Protein AF-A0A1B7P8D1-F1 (afdb_monomer_lite)

pLDDT: mean 86.48, std 7.64, range [48.75, 97.75]

Secondary structure (DSSP, 8-state):
-PPP--TGGGHHHHHHHHHHTT---PPPTHHHHHHHSPPP---S-PPPPP--EEEEEEE--TT-SS-EEEEEEE-------SS-S-TTSPPPP--SHHHHHHHHHHH-GGGGGS------SSS-GGGT--TTSS--TTS-SS--

Structure (mmCIF, N/CA/C/O backbone):
data_AF-A0A1B7P8D1-F1
#
_entry.id   AF-A0A1B7P8D1-F1
#
loop_
_atom_site.group_PDB
_atom_site.id
_atom_site.type_symbol
_atom_site.label_atom_id
_atom_site.label_alt_id
_atom_site.label_comp_id
_atom_site.label_asym_id
_atom_site.label_entity_id
_atom_site.label_seq_id
_atom_site.pdbx_PDB_ins_code
_atom_site.Cartn_x
_atom_site.Cartn_y
_atom_site.Cartn_z
_atom_site.occupancy
_atom_site.B_iso_or_equiv
_atom_site.auth_seq_id
_atom_site.auth_comp_id
_atom_site.auth_asym_id
_atom_site.auth_atom_id
_atom_site.pdbx_PDB_model_num
ATOM 1 N N . MET A 1 1 ? -10.780 21.396 18.119 1.00 48.75 1 MET A N 1
ATOM 2 C CA . MET A 1 1 ? -10.331 19.992 17.976 1.00 48.75 1 MET A CA 1
ATOM 3 C C . MET A 1 1 ? -11.526 19.087 18.219 1.00 48.75 1 MET A C 1
ATOM 5 O O . MET A 1 1 ? -12.133 19.207 19.276 1.00 48.75 1 MET A O 1
ATOM 9 N N . GLY A 1 2 ? -11.917 18.262 17.244 1.00 70.44 2 GLY A N 1
ATOM 10 C CA . GLY A 1 2 ? -13.036 17.328 17.410 1.00 70.44 2 GLY A CA 1
ATOM 11 C C . GLY A 1 2 ? -12.748 16.326 18.529 1.00 70.44 2 GLY A C 1
ATOM 12 O O . GLY A 1 2 ? -11.624 15.842 18.651 1.00 70.44 2 GLY A O 1
ATOM 13 N N . ARG A 1 3 ? -13.740 16.050 19.378 1.00 81.88 3 ARG A N 1
ATOM 14 C CA . ARG A 1 3 ? -13.628 15.023 20.421 1.00 81.88 3 ARG A CA 1
ATOM 15 C C . ARG A 1 3 ? -13.597 13.648 19.747 1.00 81.88 3 ARG A C 1
ATOM 17 O O . ARG A 1 3 ? -14.427 13.378 18.884 1.00 81.88 3 ARG A O 1
ATOM 24 N N . TYR A 1 4 ? -12.661 12.782 20.135 1.00 83.88 4 TYR A N 1
ATOM 25 C CA . TYR A 1 4 ? -12.634 11.403 19.642 1.00 83.88 4 TYR A CA 1
ATOM 26 C C . TYR A 1 4 ? -13.840 10.630 20.186 1.00 83.88 4 TYR A C 1
ATOM 28 O O . TYR A 1 4 ? -14.033 10.556 21.401 1.00 83.88 4 TYR A O 1
ATOM 36 N N . ASN A 1 5 ? -14.639 10.040 19.297 1.00 86.25 5 ASN A N 1
ATOM 37 C CA . ASN A 1 5 ? -15.721 9.149 19.692 1.00 86.25 5 ASN A CA 1
ATOM 38 C C . ASN A 1 5 ? -15.178 7.724 19.895 1.00 86.25 5 ASN A C 1
ATOM 40 O O . ASN A 1 5 ? -14.741 7.081 18.945 1.00 86.25 5 ASN A O 1
ATOM 44 N N . LEU A 1 6 ? -15.198 7.240 21.141 1.00 87.06 6 LEU A N 1
ATOM 45 C CA . LEU A 1 6 ? -14.689 5.916 21.521 1.00 87.06 6 LEU A CA 1
ATOM 46 C C . LEU A 1 6 ? -15.804 4.901 21.805 1.00 87.06 6 LEU A C 1
ATOM 48 O O . LEU A 1 6 ? -15.513 3.827 22.332 1.00 87.06 6 LEU A O 1
ATOM 52 N N . THR A 1 7 ? -17.068 5.220 21.503 1.00 89.12 7 THR A N 1
ATOM 53 C CA . THR A 1 7 ? -18.197 4.317 21.781 1.00 89.12 7 THR A CA 1
ATOM 54 C C . THR A 1 7 ? -18.036 2.986 21.052 1.00 89.12 7 THR A C 1
ATOM 56 O O . THR A 1 7 ? -18.152 1.943 21.687 1.00 89.12 7 THR A O 1
ATOM 59 N N . ALA A 1 8 ? -17.654 3.016 19.770 1.00 87.44 8 ALA A N 1
ATOM 60 C CA . ALA A 1 8 ? -17.451 1.824 18.944 1.00 87.44 8 ALA A CA 1
ATOM 61 C C . ALA A 1 8 ? -16.335 0.899 19.467 1.00 87.44 8 ALA A C 1
ATOM 63 O O . ALA A 1 8 ? -16.456 -0.319 19.404 1.00 87.44 8 ALA A O 1
ATOM 64 N N . LEU A 1 9 ? -15.270 1.457 20.053 1.00 88.81 9 LEU A N 1
ATOM 65 C CA . LEU A 1 9 ? -14.166 0.669 20.622 1.00 88.81 9 LEU A CA 1
ATOM 66 C C . LEU A 1 9 ? -14.484 0.116 22.019 1.00 88.81 9 LEU A C 1
ATOM 68 O O . LEU A 1 9 ? -13.839 -0.821 22.483 1.00 88.81 9 LEU A O 1
ATOM 72 N N . ARG A 1 10 ? -15.455 0.708 22.723 1.00 90.44 10 A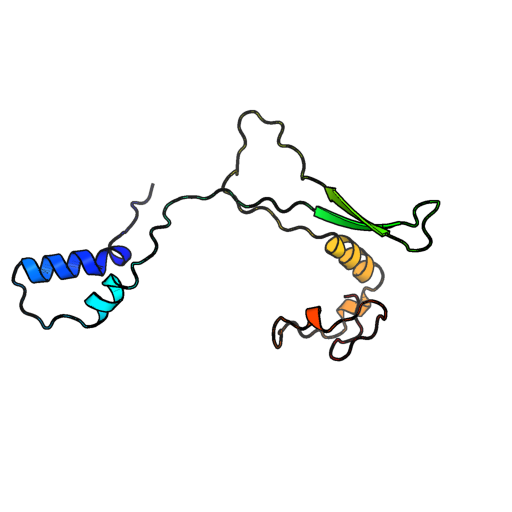RG A N 1
ATOM 73 C CA . ARG A 1 10 ? -15.778 0.385 24.122 1.00 90.44 10 ARG A CA 1
ATOM 74 C C . ARG A 1 10 ? -17.067 -0.425 24.275 1.00 90.44 10 ARG A C 1
ATOM 76 O O . ARG A 1 10 ? -17.523 -0.592 25.404 1.00 90.44 10 ARG A O 1
ATOM 83 N N . VAL A 1 11 ? -17.607 -0.980 23.187 1.00 91.38 11 VAL A N 1
ATOM 84 C CA . VAL A 1 11 ? -18.880 -1.727 23.163 1.00 91.38 11 VAL A CA 1
ATOM 85 C C . VAL A 1 11 ? -18.900 -2.882 24.173 1.00 91.38 11 VAL A C 1
ATOM 87 O O . VAL A 1 11 ? -19.859 -3.029 24.932 1.00 91.38 11 VAL A O 1
ATOM 90 N N . ARG A 1 12 ? -17.809 -3.655 24.277 1.00 91.50 12 ARG A N 1
ATOM 91 C CA . ARG A 1 12 ? -17.682 -4.730 25.279 1.00 91.50 12 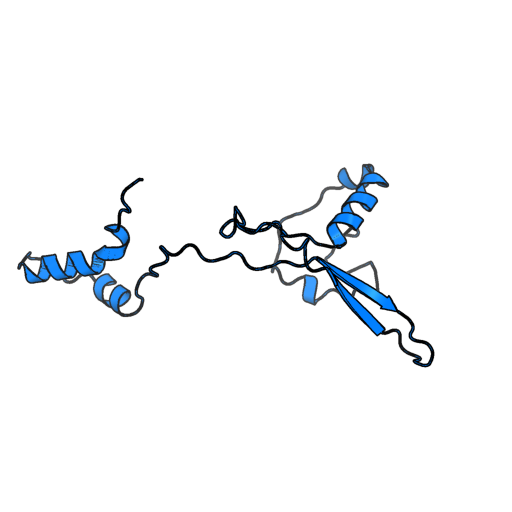ARG A CA 1
ATOM 92 C C . ARG A 1 12 ? -17.765 -4.196 26.712 1.00 91.50 12 ARG A C 1
ATOM 94 O O . ARG A 1 12 ? -18.490 -4.746 27.535 1.00 91.50 12 ARG A O 1
ATOM 101 N N . ARG A 1 13 ? -17.073 -3.090 27.008 1.00 91.88 13 ARG A N 1
ATOM 102 C CA . ARG A 1 13 ? -17.099 -2.445 28.332 1.00 91.88 13 ARG A CA 1
ATOM 103 C C . ARG A 1 13 ? -18.498 -1.934 28.676 1.00 91.88 13 ARG A C 1
ATOM 105 O O . ARG A 1 13 ? -18.946 -2.122 29.802 1.00 91.88 13 ARG A O 1
ATOM 112 N N . THR A 1 14 ? -19.191 -1.310 27.724 1.00 92.38 14 THR A N 1
ATOM 113 C CA . THR A 1 14 ? -20.556 -0.808 27.937 1.00 92.38 14 THR A CA 1
ATOM 114 C C . THR A 1 14 ? -21.566 -1.937 28.123 1.00 92.38 14 THR A C 1
ATOM 116 O O . THR A 1 14 ? -22.457 -1.815 28.957 1.00 92.38 14 THR A O 1
ATOM 119 N N . ALA A 1 15 ? -21.412 -3.050 27.402 1.00 90.94 15 ALA A N 1
ATOM 120 C CA . ALA A 1 15 ? -22.279 -4.218 27.537 1.00 90.94 15 ALA A CA 1
ATOM 121 C C . ALA A 1 15 ? -22.076 -4.949 28.878 1.00 90.94 15 ALA A C 1
ATOM 123 O O . ALA A 1 15 ? -23.052 -5.324 29.530 1.00 90.94 15 ALA A O 1
ATOM 124 N N . LEU A 1 16 ? -20.828 -5.076 29.347 1.00 91.81 16 LEU A N 1
ATOM 125 C CA . LEU A 1 16 ? -20.535 -5.596 30.688 1.00 91.81 16 LEU A CA 1
ATOM 126 C C . LEU A 1 16 ? -21.151 -4.713 31.780 1.00 91.81 16 LEU A C 1
ATOM 128 O O . LEU A 1 16 ? -21.810 -5.231 32.675 1.00 91.81 16 LEU A O 1
ATOM 132 N N . ALA A 1 17 ? -21.011 -3.388 31.666 1.00 91.88 17 ALA A N 1
ATOM 133 C CA . ALA A 1 17 ? -21.619 -2.448 32.607 1.00 91.88 17 ALA A CA 1
ATOM 134 C C . ALA A 1 17 ? -23.157 -2.537 32.606 1.00 91.88 17 ALA A C 1
ATOM 136 O O . ALA A 1 17 ? -23.775 -2.558 33.663 1.00 91.88 17 ALA A O 1
ATOM 137 N N . ALA A 1 18 ? -23.784 -2.653 31.430 1.00 90.12 18 ALA A N 1
ATOM 138 C CA . ALA A 1 18 ? -25.231 -2.839 31.307 1.00 90.12 18 ALA A CA 1
ATOM 139 C C . ALA A 1 18 ? -25.721 -4.109 32.025 1.00 90.12 18 ALA A C 1
ATOM 141 O O . ALA A 1 18 ? -26.731 -4.062 32.725 1.00 90.12 18 ALA A O 1
ATOM 142 N N . THR A 1 19 ? -24.976 -5.208 31.882 1.00 88.19 19 THR A N 1
ATOM 143 C CA . THR A 1 19 ? -25.269 -6.487 32.546 1.00 88.19 19 THR A CA 1
ATOM 144 C C . THR A 1 19 ? -25.093 -6.372 34.065 1.00 88.19 19 THR A C 1
ATOM 146 O O . THR A 1 19 ? -25.949 -6.823 34.817 1.00 88.19 19 THR A O 1
ATOM 149 N N . GLN A 1 20 ? -24.025 -5.707 34.529 1.00 88.81 20 GLN A N 1
ATOM 150 C CA . GLN A 1 20 ? -23.773 -5.449 35.956 1.00 88.81 20 GLN A CA 1
ATOM 151 C C . GLN A 1 20 ? -24.860 -4.583 36.605 1.00 88.81 20 GLN A C 1
ATOM 153 O O . GLN A 1 20 ? -25.202 -4.799 37.762 1.00 88.81 20 GLN A O 1
ATOM 158 N N . CYS A 1 21 ? -25.443 -3.639 35.861 1.00 91.06 21 CYS A N 1
ATOM 159 C CA . CYS A 1 21 ? -26.584 -2.839 36.312 1.00 91.06 21 CYS A CA 1
ATOM 160 C C . CYS A 1 21 ? -27.919 -3.611 36.324 1.00 91.06 21 CYS A C 1
ATOM 162 O O . CYS A 1 21 ? -28.963 -2.996 36.521 1.00 91.06 21 CYS A O 1
ATOM 164 N N . GLY A 1 22 ? -27.912 -4.925 36.078 1.00 86.25 22 GLY A N 1
ATOM 165 C CA . GLY A 1 22 ? -29.107 -5.765 36.145 1.00 86.25 22 GLY A CA 1
ATOM 166 C C . GLY A 1 22 ? -30.057 -5.609 34.958 1.00 86.25 22 GLY A C 1
ATOM 167 O O . GLY A 1 22 ? -31.229 -5.959 35.079 1.00 86.25 22 GLY A O 1
ATOM 168 N N . LYS A 1 23 ? -29.596 -5.092 33.806 1.00 84.62 23 LYS A N 1
ATOM 169 C CA . LYS A 1 23 ? -30.435 -5.078 32.597 1.00 84.62 23 LYS A CA 1
ATOM 170 C C . LYS A 1 23 ? -30.677 -6.522 32.135 1.00 84.62 23 LYS A C 1
ATOM 172 O O . LYS A 1 23 ? -29.700 -7.212 31.835 1.00 84.62 23 LYS A O 1
ATOM 177 N N . PRO A 1 24 ? -31.939 -6.982 32.059 1.00 76.75 24 PRO A N 1
ATOM 178 C CA . PRO A 1 24 ? -32.241 -8.345 31.650 1.00 76.75 24 PRO A CA 1
ATOM 179 C C . PRO A 1 24 ? -31.888 -8.541 30.174 1.00 76.75 24 PRO A C 1
ATOM 181 O O . PRO A 1 24 ? -32.215 -7.711 29.325 1.00 76.75 24 PRO A O 1
ATOM 184 N N . GLY A 1 25 ? -31.211 -9.643 29.868 1.00 78.69 25 GLY A N 1
ATOM 185 C CA . GLY A 1 25 ? -30.853 -10.001 28.503 1.00 78.69 25 GLY A CA 1
ATOM 186 C C . GLY A 1 25 ? -29.920 -11.203 28.447 1.00 78.69 25 GLY A C 1
ATOM 187 O O . GLY A 1 25 ? -29.129 -11.446 29.357 1.00 78.69 25 GLY A O 1
ATOM 188 N N . THR A 1 26 ? -30.006 -11.959 27.356 1.00 82.88 26 THR A N 1
ATOM 189 C CA . THR A 1 26 ? -29.091 -13.071 27.082 1.00 82.88 26 THR A CA 1
ATOM 190 C C . THR A 1 26 ? -27.674 -12.535 26.868 1.00 82.88 26 THR A C 1
ATOM 192 O O . THR A 1 26 ? -27.485 -11.538 26.159 1.00 82.88 26 THR A O 1
ATOM 195 N N . ARG A 1 27 ? -26.664 -13.193 27.461 1.00 84.12 27 ARG A N 1
ATOM 196 C CA . ARG A 1 27 ? -25.250 -12.884 27.192 1.00 84.12 27 ARG A CA 1
ATOM 197 C C . ARG A 1 27 ? -25.008 -13.011 25.691 1.00 84.12 27 ARG A C 1
ATOM 199 O O . ARG A 1 27 ? -25.277 -14.050 25.098 1.00 84.12 27 ARG A O 1
ATOM 206 N N . GLN A 1 28 ? -24.521 -11.939 25.081 1.00 87.19 28 GLN A N 1
ATOM 207 C CA . GLN A 1 28 ? -24.305 -11.911 23.642 1.00 87.19 28 GLN A CA 1
ATOM 208 C C . GLN A 1 28 ? -23.059 -12.740 23.281 1.00 87.19 28 GLN A C 1
ATOM 210 O O . GLN A 1 28 ? -22.015 -12.509 23.890 1.00 87.19 28 GLN A O 1
ATOM 215 N N . PRO A 1 29 ? -23.110 -13.642 22.283 1.00 90.44 29 PRO A N 1
ATOM 216 C CA . PRO A 1 29 ? -21.976 -14.514 21.945 1.00 90.44 29 PRO A CA 1
ATOM 217 C C . PRO A 1 29 ? -20.684 -13.767 21.573 1.00 90.44 29 PRO A C 1
ATOM 219 O O . PRO A 1 29 ? -19.583 -14.221 21.868 1.00 90.44 29 PRO A O 1
ATOM 222 N N . TRP A 1 30 ? -20.795 -12.579 20.970 1.00 92.06 30 TRP A N 1
ATOM 223 C CA . TRP A 1 30 ? -19.632 -11.773 20.579 1.00 92.06 30 TRP A CA 1
ATOM 224 C C . TRP A 1 30 ? -18.835 -11.220 21.773 1.00 92.06 30 TRP A C 1
ATOM 226 O O . TRP A 1 30 ? -17.699 -10.781 21.595 1.00 92.06 30 TRP A O 1
ATOM 236 N N . LEU A 1 31 ? -19.407 -11.210 22.985 1.00 92.00 31 LEU A N 1
ATOM 237 C CA . LEU A 1 31 ? -18.772 -10.646 24.181 1.00 92.00 31 LEU A CA 1
ATOM 238 C C . LEU A 1 31 ? -17.508 -11.420 24.589 1.00 92.00 31 LEU A C 1
ATOM 240 O O . LEU A 1 31 ? -16.546 -10.810 25.068 1.00 92.00 31 LEU A O 1
ATOM 244 N N . ASP A 1 32 ? -17.551 -12.740 24.392 1.00 91.56 32 ASP A N 1
ATOM 245 C CA . ASP A 1 32 ? -16.463 -13.680 24.659 1.00 91.56 32 ASP A CA 1
ATOM 246 C C . ASP A 1 32 ? -15.413 -13.602 23.544 1.00 91.56 32 ASP A C 1
ATOM 248 O O . ASP A 1 32 ? -14.240 -13.385 23.824 1.00 91.56 32 ASP A O 1
ATOM 252 N N . VAL A 1 33 ? -15.841 -13.562 22.277 1.00 93.62 33 VAL A N 1
ATOM 253 C CA . VAL A 1 33 ? -14.943 -13.351 21.121 1.00 93.62 33 VAL A CA 1
ATOM 254 C C . VAL A 1 33 ? -14.143 -12.046 21.241 1.00 93.62 33 VAL A C 1
ATOM 256 O O . VAL A 1 33 ? -12.948 -12.011 20.970 1.00 93.62 33 VAL A O 1
ATOM 259 N N . MET A 1 34 ? -14.778 -10.960 21.691 1.00 92.00 34 MET A N 1
ATOM 260 C CA . MET A 1 34 ? -14.116 -9.667 21.930 1.00 92.00 34 MET A CA 1
ATOM 261 C C . MET A 1 34 ? -13.233 -9.652 23.190 1.00 92.00 34 MET A C 1
ATOM 263 O O . MET A 1 34 ? -12.509 -8.680 23.422 1.00 92.00 34 MET A O 1
ATOM 267 N N . ALA A 1 35 ? -13.339 -10.664 24.057 1.00 89.81 35 ALA A N 1
ATOM 268 C CA . ALA A 1 35 ? -12.391 -10.883 25.145 1.00 89.81 35 ALA A CA 1
ATOM 269 C C . ALA A 1 35 ? -11.101 -11.511 24.616 1.00 89.81 35 ALA A C 1
ATOM 271 O O . ALA A 1 35 ? -10.022 -11.048 24.982 1.00 89.81 35 ALA A O 1
ATOM 272 N N . ASP A 1 36 ? -11.242 -12.496 23.729 1.00 95.62 36 ASP A N 1
ATOM 273 C CA . ASP A 1 36 ? -10.130 -13.231 23.129 1.00 95.62 36 ASP A CA 1
ATOM 274 C C . ASP A 1 36 ? -9.382 -12.388 22.088 1.00 95.62 36 ASP A C 1
ATOM 276 O O . ASP A 1 36 ? -8.154 -12.422 22.007 1.00 95.62 36 ASP A O 1
ATOM 280 N N . ILE A 1 37 ? -10.118 -11.583 21.315 1.00 93.94 37 ILE A N 1
ATOM 281 C CA . ILE A 1 37 ? -9.584 -10.721 20.257 1.00 93.94 37 ILE A CA 1
ATOM 282 C C . ILE A 1 37 ? -9.952 -9.262 20.572 1.00 93.94 37 ILE A C 1
ATOM 284 O O . ILE A 1 37 ? -10.968 -8.749 20.090 1.00 93.94 37 ILE A O 1
ATOM 288 N N . PRO A 1 38 ? -9.161 -8.562 21.405 1.00 90.50 38 PRO A N 1
ATOM 289 C CA . PRO A 1 38 ? -9.439 -7.172 21.736 1.00 90.50 38 PRO A CA 1
ATOM 290 C C . PRO A 1 38 ? -9.197 -6.248 20.525 1.00 90.50 38 PRO A C 1
ATOM 292 O O . PRO A 1 38 ? -8.262 -6.463 19.750 1.00 90.50 38 PRO A O 1
ATOM 295 N N . PRO A 1 39 ? -9.988 -5.169 20.362 1.00 90.19 39 PRO A N 1
ATOM 296 C CA . PRO A 1 39 ? -9.775 -4.200 19.291 1.00 90.19 39 PRO A CA 1
ATOM 297 C C . PRO A 1 39 ? -8.465 -3.418 19.489 1.00 90.19 39 PRO A C 1
ATOM 299 O O . PRO A 1 39 ? -8.108 -3.050 20.610 1.00 90.19 39 PRO A O 1
ATOM 302 N N . ALA A 1 40 ? -7.773 -3.089 18.395 1.00 85.81 40 ALA A N 1
ATOM 303 C CA . ALA A 1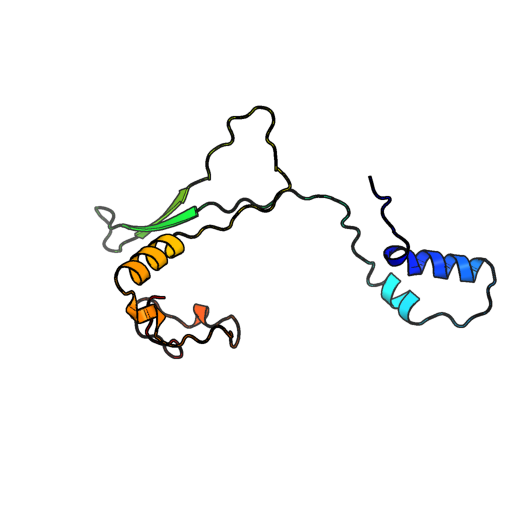 40 ? -6.543 -2.300 18.447 1.00 85.81 40 ALA A CA 1
ATOM 304 C C . ALA A 1 40 ? -6.821 -0.823 18.797 1.00 85.81 40 ALA A C 1
ATOM 306 O O . ALA A 1 40 ? -7.652 -0.163 18.171 1.00 85.81 40 ALA A O 1
ATOM 307 N N . SER A 1 41 ? -6.094 -0.262 19.768 1.00 71.44 41 SER A N 1
ATOM 308 C CA . SER A 1 41 ? -6.202 1.152 20.156 1.00 71.44 41 SER A CA 1
ATOM 309 C C . SER A 1 41 ? -5.095 1.994 19.511 1.00 71.44 41 SER A C 1
ATOM 311 O O . SER A 1 41 ? -4.094 2.314 20.152 1.00 71.44 41 SER A O 1
ATOM 313 N N . ILE A 1 42 ? -5.247 2.371 18.240 1.00 66.12 42 ILE A N 1
ATOM 314 C CA . ILE A 1 42 ? -4.219 3.148 17.523 1.00 66.12 42 ILE A CA 1
ATOM 315 C C . ILE A 1 42 ? -4.691 4.598 17.361 1.00 66.12 42 ILE A C 1
ATOM 317 O O . ILE A 1 42 ? -5.076 5.038 16.285 1.00 66.12 42 ILE A O 1
ATOM 321 N N . LEU A 1 43 ? -4.679 5.355 18.463 1.00 77.81 43 LEU A N 1
ATOM 322 C CA . LEU A 1 43 ? -4.825 6.824 18.430 1.00 77.81 43 LEU A CA 1
ATOM 323 C C . LEU A 1 43 ? -3.468 7.540 18.355 1.00 77.81 43 LEU A C 1
ATOM 325 O O . LEU A 1 43 ? -3.393 8.766 18.437 1.00 77.81 43 LEU A O 1
ATOM 329 N N . VAL A 1 44 ? -2.388 6.773 18.225 1.00 85.69 44 VAL A N 1
ATOM 330 C CA . VAL A 1 44 ? -1.026 7.290 18.157 1.00 85.69 44 VAL A CA 1
ATOM 331 C C . VAL A 1 44 ? -0.682 7.582 16.702 1.00 85.69 44 VAL A C 1
ATOM 333 O O . VAL A 1 44 ? -0.830 6.730 15.828 1.00 85.69 44 VAL A O 1
ATOM 336 N N . ARG A 1 45 ? -0.207 8.801 16.433 1.00 85.62 45 ARG A N 1
ATOM 337 C CA . ARG A 1 45 ? 0.405 9.127 15.143 1.00 85.62 45 ARG A CA 1
ATOM 338 C C . ARG A 1 45 ? 1.827 8.582 15.142 1.00 85.62 45 ARG A C 1
ATOM 340 O O . ARG A 1 45 ? 2.698 9.136 15.807 1.00 85.62 45 ARG A O 1
ATOM 347 N N . ASN A 1 46 ? 2.050 7.507 14.399 1.00 88.94 46 ASN A N 1
ATOM 348 C CA . ASN A 1 46 ? 3.376 6.921 14.246 1.00 88.94 46 ASN A CA 1
ATOM 349 C C . ASN A 1 46 ? 4.192 7.700 13.208 1.00 88.94 46 ASN A C 1
ATOM 351 O O . ASN A 1 46 ? 3.640 8.319 12.296 1.00 88.94 46 ASN A O 1
ATOM 355 N N . GLN A 1 47 ? 5.516 7.686 13.351 1.00 86.81 47 GLN A N 1
ATOM 356 C CA . GLN A 1 47 ? 6.403 8.282 12.353 1.00 86.81 47 GLN A CA 1
ATOM 357 C C . GLN A 1 47 ? 6.407 7.427 11.083 1.00 86.81 47 GLN A C 1
ATOM 359 O O . GLN A 1 47 ? 6.434 6.198 11.159 1.00 86.81 47 GLN A O 1
ATOM 364 N N . ALA A 1 48 ? 6.391 8.072 9.916 1.00 86.00 48 ALA A N 1
ATOM 365 C CA . ALA A 1 48 ? 6.407 7.356 8.647 1.00 86.00 48 ALA A CA 1
ATOM 366 C C . ALA A 1 48 ? 7.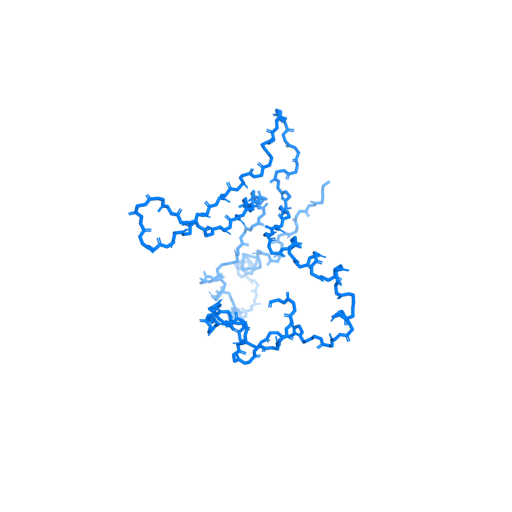768 6.662 8.418 1.00 86.00 48 ALA A C 1
ATOM 368 O O . ALA A 1 48 ? 8.814 7.303 8.616 1.00 86.00 48 ALA A O 1
ATOM 369 N N . PRO A 1 49 ? 7.781 5.394 7.958 1.00 85.94 49 PRO A N 1
ATOM 370 C CA . PRO A 1 49 ? 9.018 4.699 7.622 1.00 85.94 49 PRO A CA 1
ATOM 371 C C . PRO A 1 49 ? 9.798 5.465 6.548 1.00 85.94 49 PRO A C 1
ATOM 373 O O . PRO A 1 49 ? 9.246 6.208 5.734 1.00 85.94 49 PRO A O 1
ATOM 376 N N . SER A 1 50 ? 11.124 5.343 6.577 1.00 83.06 50 SER A N 1
ATOM 377 C CA . SER A 1 50 ? 11.974 5.957 5.559 1.00 83.06 50 SER A CA 1
ATOM 378 C C . SER A 1 50 ? 12.075 5.045 4.339 1.00 83.06 50 SER A C 1
ATOM 380 O O . SER A 1 50 ? 12.499 3.905 4.479 1.00 83.06 50 SER A O 1
ATOM 382 N N . HIS A 1 51 ? 11.765 5.571 3.153 1.00 85.62 51 HIS A N 1
ATOM 383 C CA . HIS A 1 51 ? 11.929 4.886 1.868 1.00 85.62 51 HIS A CA 1
ATOM 384 C C . HIS A 1 51 ? 13.110 5.512 1.104 1.00 85.62 51 HIS A C 1
ATOM 386 O O . HIS A 1 51 ? 12.916 6.501 0.394 1.00 85.62 51 HIS A O 1
ATOM 392 N N . PRO A 1 52 ? 14.360 5.052 1.315 1.00 86.31 52 PRO A N 1
ATOM 393 C CA . PRO A 1 52 ? 15.495 5.556 0.552 1.00 86.31 52 PRO A CA 1
ATOM 394 C C . PRO A 1 52 ? 15.453 5.023 -0.885 1.00 86.31 52 PRO A C 1
ATOM 396 O O . PRO A 1 52 ? 15.059 3.882 -1.112 1.00 86.31 52 PRO A O 1
ATOM 399 N N . VAL A 1 53 ? 15.904 5.829 -1.849 1.00 86.25 53 VAL A N 1
ATOM 400 C CA . VAL A 1 53 ? 15.997 5.376 -3.242 1.00 86.25 53 VAL A CA 1
ATOM 401 C C . VAL A 1 53 ? 17.228 4.488 -3.365 1.00 86.25 53 VAL A C 1
ATOM 403 O O . VAL A 1 53 ? 18.363 4.941 -3.153 1.00 86.25 53 VAL A O 1
ATOM 406 N N . VAL A 1 54 ? 16.982 3.222 -3.678 1.00 88.06 54 VAL A N 1
ATOM 407 C CA . VAL A 1 54 ? 17.996 2.197 -3.911 1.00 88.06 54 VAL A CA 1
ATOM 408 C C . VAL A 1 54 ? 18.366 2.222 -5.389 1.00 88.06 54 VAL A C 1
ATOM 410 O O . VAL A 1 54 ? 17.485 2.248 -6.238 1.00 88.06 54 VAL A O 1
ATOM 413 N N . LYS A 1 55 ? 19.665 2.259 -5.693 1.00 86.12 55 LYS A N 1
ATOM 414 C CA . LYS A 1 55 ? 20.174 2.130 -7.060 1.00 86.12 55 LYS A CA 1
ATOM 415 C C . LYS A 1 55 ? 21.039 0.895 -7.176 1.00 86.12 55 LYS A C 1
ATOM 417 O O . LYS A 1 55 ? 22.085 0.829 -6.521 1.00 86.12 55 LYS A O 1
ATOM 422 N N . GLN A 1 56 ? 20.638 -0.048 -8.016 1.00 85.12 56 GLN A N 1
ATOM 423 C CA . GLN A 1 56 ? 21.375 -1.278 -8.248 1.00 85.12 56 GLN A CA 1
ATOM 424 C C . GLN A 1 56 ? 22.201 -1.163 -9.531 1.00 85.12 56 GLN A C 1
ATOM 426 O O . GLN A 1 56 ? 21.679 -0.885 -10.609 1.00 85.12 56 GLN A O 1
ATOM 431 N N . ARG A 1 57 ? 23.523 -1.337 -9.446 1.00 84.62 57 ARG A N 1
ATOM 432 C CA . ARG A 1 57 ? 24.403 -1.319 -10.625 1.00 84.62 57 ARG A CA 1
ATOM 433 C C . ARG A 1 57 ? 25.308 -2.539 -10.631 1.00 84.62 57 ARG A C 1
ATOM 435 O O . ARG A 1 57 ? 25.817 -2.955 -9.596 1.00 84.62 57 ARG A O 1
ATOM 442 N N . MET A 1 58 ? 25.522 -3.094 -11.816 1.00 81.69 58 MET A N 1
ATOM 443 C CA . MET A 1 58 ? 26.458 -4.187 -12.035 1.00 81.69 58 MET A CA 1
ATOM 444 C C . MET A 1 58 ? 27.843 -3.596 -12.279 1.00 81.69 58 MET A C 1
ATOM 446 O O . MET A 1 58 ? 28.011 -2.770 -13.175 1.00 81.69 58 MET A O 1
ATOM 450 N N . LYS A 1 59 ? 28.828 -3.986 -11.470 1.00 79.06 59 LYS A N 1
ATOM 451 C CA . LYS A 1 59 ? 30.218 -3.576 -11.669 1.00 79.06 59 LYS A CA 1
ATOM 452 C C . LYS A 1 59 ? 31.131 -4.783 -11.790 1.00 79.06 59 LYS A C 1
ATOM 454 O O . LYS A 1 59 ? 31.063 -5.727 -11.004 1.00 79.06 59 LYS A O 1
ATOM 459 N N . THR A 1 60 ? 32.032 -4.723 -12.760 1.00 79.88 60 THR A N 1
ATOM 460 C CA . THR A 1 60 ? 33.181 -5.622 -12.851 1.00 79.88 60 THR A CA 1
ATOM 461 C C . THR A 1 60 ? 34.295 -5.057 -11.978 1.00 79.88 60 THR A C 1
ATOM 463 O O . THR A 1 60 ? 34.863 -4.009 -12.286 1.00 79.88 60 THR A O 1
ATOM 466 N N . ILE A 1 61 ? 34.578 -5.721 -10.860 1.00 78.31 61 ILE A N 1
ATOM 467 C CA . ILE A 1 61 ? 35.683 -5.338 -9.978 1.00 78.31 61 ILE A CA 1
ATOM 468 C C . ILE A 1 61 ? 36.988 -5.830 -10.626 1.00 78.31 61 ILE A C 1
ATOM 470 O O . ILE A 1 61 ? 37.062 -7.013 -10.974 1.00 78.31 61 ILE A O 1
ATOM 474 N N . PRO A 1 62 ? 38.019 -4.977 -10.779 1.00 79.62 62 PRO A N 1
ATOM 475 C CA . PRO A 1 62 ? 39.327 -5.417 -11.256 1.00 79.62 62 PRO A CA 1
ATOM 476 C C . PRO A 1 62 ? 39.847 -6.577 -10.392 1.00 79.62 62 PRO A C 1
ATOM 478 O O . PRO A 1 62 ? 39.964 -6.441 -9.176 1.00 79.62 62 PRO A O 1
ATOM 481 N N . GLY A 1 63 ? 40.106 -7.738 -11.003 1.00 80.44 63 GLY A N 1
ATOM 482 C CA . GLY A 1 63 ? 40.598 -8.937 -10.306 1.00 80.44 63 GLY A CA 1
ATOM 483 C C . GLY A 1 63 ? 39.539 -9.973 -9.892 1.00 80.44 63 GLY A C 1
ATOM 484 O O . GLY A 1 63 ? 39.894 -10.996 -9.309 1.00 80.44 63 GLY A O 1
ATOM 485 N N . LYS A 1 64 ? 38.249 -9.774 -10.203 1.00 77.38 64 LYS A N 1
ATOM 486 C CA . LYS A 1 64 ? 37.198 -10.796 -10.024 1.00 77.38 64 LYS A CA 1
ATOM 487 C C . LYS A 1 64 ? 36.579 -11.162 -11.375 1.00 77.38 64 LYS A C 1
ATOM 489 O O . LYS A 1 64 ? 36.168 -10.287 -12.126 1.00 77.38 64 LYS A O 1
ATOM 494 N N . SER A 1 65 ? 36.472 -12.461 -11.667 1.00 74.88 65 SER A N 1
ATOM 495 C CA . SER A 1 65 ? 35.884 -12.968 -12.920 1.00 74.88 65 SER A CA 1
ATOM 496 C C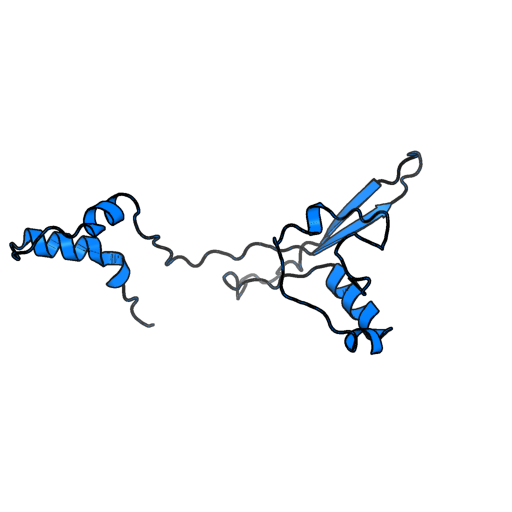 . SER A 1 65 ? 34.365 -12.815 -12.992 1.00 74.88 65 SER A C 1
ATOM 498 O O . SER A 1 65 ? 33.800 -12.804 -14.082 1.00 74.88 65 SER A O 1
ATOM 500 N N . LYS A 1 66 ? 33.692 -12.692 -11.840 1.00 79.81 66 LYS A N 1
ATOM 501 C CA . LYS A 1 66 ? 32.242 -12.511 -11.771 1.00 79.81 66 LYS A CA 1
ATOM 502 C C . LYS A 1 66 ? 31.893 -11.054 -11.445 1.00 79.81 66 LYS A C 1
ATOM 504 O O . LYS A 1 66 ? 32.422 -10.519 -10.468 1.00 79.81 66 LYS A O 1
ATOM 509 N N . PRO A 1 67 ? 31.002 -10.422 -12.223 1.00 78.56 67 PRO A N 1
ATOM 510 C CA . PRO A 1 67 ? 30.482 -9.092 -11.926 1.00 78.56 67 PRO A CA 1
ATOM 511 C C . PRO A 1 67 ? 29.680 -9.112 -10.618 1.00 78.56 67 PRO A C 1
ATOM 513 O O . PRO A 1 67 ? 28.902 -10.035 -10.375 1.00 78.56 67 PRO A O 1
ATOM 516 N N . GLN A 1 68 ? 29.869 -8.096 -9.776 1.00 81.38 68 GLN A N 1
ATOM 517 C CA . GLN A 1 68 ? 29.184 -7.967 -8.491 1.00 81.38 68 GLN A CA 1
ATOM 518 C C . GLN A 1 68 ? 28.138 -6.848 -8.554 1.00 81.38 68 GLN A C 1
ATOM 520 O O . GLN A 1 68 ? 28.311 -5.838 -9.241 1.00 81.38 68 GLN A O 1
ATOM 525 N N . ILE A 1 69 ? 27.035 -7.044 -7.833 1.00 81.31 69 ILE A N 1
ATOM 526 C CA . ILE A 1 69 ? 25.971 -6.055 -7.696 1.00 81.31 69 ILE A CA 1
ATOM 527 C C . ILE A 1 69 ? 26.369 -5.053 -6.605 1.00 81.31 69 ILE A C 1
ATOM 529 O O . ILE A 1 69 ? 26.513 -5.419 -5.439 1.00 81.31 69 ILE A O 1
ATOM 533 N N . GLU A 1 70 ? 26.520 -3.784 -6.974 1.00 83.94 70 GLU A N 1
ATOM 534 C CA . GLU A 1 70 ? 26.653 -2.677 -6.031 1.00 83.94 70 GLU A CA 1
ATOM 535 C C . GLU A 1 70 ? 25.289 -2.019 -5.808 1.00 83.94 70 GLU A C 1
ATOM 537 O O . GLU A 1 70 ? 24.712 -1.418 -6.719 1.00 83.94 70 GLU A O 1
ATOM 542 N N . ILE A 1 71 ? 24.793 -2.097 -4.574 1.00 83.44 71 ILE A N 1
ATOM 543 C CA . ILE A 1 71 ? 23.569 -1.422 -4.144 1.00 83.44 71 ILE A CA 1
ATOM 544 C C . ILE A 1 71 ? 23.967 -0.098 -3.490 1.00 83.44 71 ILE A C 1
ATOM 546 O O . ILE A 1 71 ? 24.522 -0.066 -2.392 1.00 83.44 71 ILE A O 1
ATOM 550 N N . LYS A 1 72 ? 23.672 1.016 -4.160 1.00 84.88 72 LYS A N 1
ATOM 551 C CA . LYS A 1 72 ? 23.855 2.359 -3.606 1.00 84.88 72 LYS A CA 1
ATOM 552 C C . LYS A 1 72 ? 22.533 2.853 -3.047 1.00 84.88 72 LYS A C 1
ATOM 554 O O . LYS A 1 72 ? 21.612 3.173 -3.793 1.00 84.88 72 LYS A O 1
ATOM 559 N N . VAL A 1 73 ? 22.452 2.951 -1.726 1.00 83.88 73 VAL A N 1
ATOM 560 C CA . VAL A 1 73 ? 21.286 3.514 -1.046 1.00 83.88 73 VAL A CA 1
ATOM 561 C C . VAL A 1 73 ? 21.492 5.016 -0.907 1.00 83.88 73 VAL A C 1
ATOM 563 O O . VAL A 1 73 ? 22.336 5.475 -0.138 1.00 83.88 73 VAL A O 1
ATOM 566 N N . SER A 1 74 ? 20.726 5.801 -1.662 1.00 78.31 74 SER A N 1
ATOM 567 C CA . SER A 1 74 ? 20.698 7.247 -1.465 1.00 78.31 74 SER A CA 1
ATOM 568 C C . SER A 1 74 ? 19.735 7.567 -0.324 1.00 78.31 74 SER A C 1
ATOM 570 O O . SER A 1 74 ? 18.512 7.502 -0.464 1.00 78.31 74 SER A O 1
ATOM 572 N N . ALA A 1 75 ? 20.293 7.874 0.848 1.00 68.50 75 ALA A N 1
ATOM 573 C CA . ALA A 1 75 ? 19.505 8.442 1.931 1.00 68.50 75 ALA A CA 1
ATOM 574 C C . ALA A 1 75 ? 18.930 9.777 1.439 1.00 68.50 75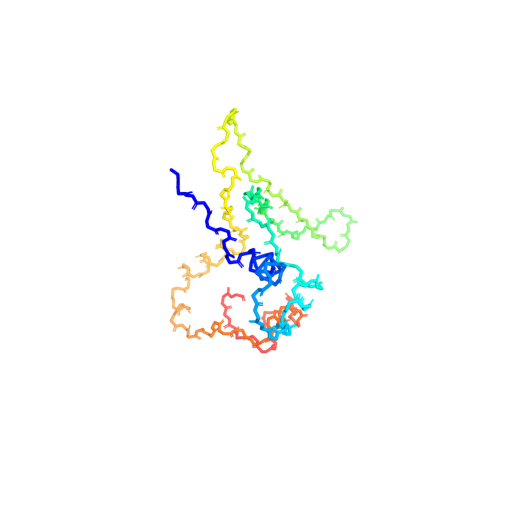 ALA A C 1
ATOM 576 O O . ALA A 1 75 ? 19.676 10.641 0.970 1.00 68.50 75 ALA A O 1
ATOM 577 N N . GLY A 1 76 ? 17.603 9.922 1.499 1.00 65.88 76 GLY A N 1
ATOM 578 C CA . GLY A 1 76 ? 16.916 11.143 1.081 1.00 65.88 76 GLY A CA 1
ATOM 579 C C . GLY A 1 76 ? 17.515 12.393 1.735 1.00 65.88 76 GLY A C 1
ATOM 580 O O . GLY A 1 76 ? 18.169 12.315 2.778 1.00 65.88 76 GLY A O 1
ATOM 581 N N . ARG A 1 77 ? 17.302 13.559 1.109 1.00 66.94 77 ARG A N 1
ATOM 582 C CA . ARG A 1 77 ? 17.867 14.851 1.536 1.00 66.94 77 ARG A CA 1
ATOM 583 C C . ARG A 1 77 ? 17.747 15.028 3.057 1.00 66.94 77 ARG A C 1
ATOM 585 O O . ARG A 1 77 ? 16.635 15.063 3.587 1.00 66.94 77 ARG A O 1
ATOM 592 N N . LYS A 1 78 ? 18.889 15.140 3.751 1.00 65.38 78 LYS A N 1
ATOM 593 C CA . LYS A 1 78 ? 18.927 15.377 5.202 1.00 65.38 78 LYS A CA 1
ATOM 594 C C . LYS A 1 78 ? 18.184 16.679 5.503 1.00 65.38 78 LYS A C 1
ATOM 596 O O . LYS A 1 78 ? 18.509 17.721 4.936 1.00 65.38 78 LYS A O 1
ATOM 601 N N . GLN A 1 79 ? 17.173 16.607 6.367 1.00 66.88 79 GLN A N 1
ATOM 602 C CA . GLN A 1 79 ? 16.449 17.788 6.832 1.00 66.88 79 GLN A CA 1
ATOM 603 C C . GLN A 1 79 ? 17.414 18.644 7.659 1.00 66.88 79 GLN A C 1
ATOM 605 O O . GLN A 1 79 ? 17.913 18.196 8.687 1.00 66.88 79 GLN A O 1
ATOM 610 N N . THR A 1 80 ? 17.711 19.856 7.191 1.00 68.94 80 THR A N 1
ATOM 611 C CA . THR A 1 80 ? 18.653 20.786 7.841 1.00 68.94 80 THR A CA 1
ATOM 612 C C . THR A 1 80 ? 17.976 21.694 8.871 1.00 68.94 80 THR A C 1
ATOM 614 O O . THR A 1 80 ? 18.645 22.438 9.585 1.00 68.94 80 THR A O 1
ATOM 617 N N . SER A 1 81 ? 16.643 21.659 8.965 1.00 77.69 81 SER A N 1
ATOM 618 C CA . SER A 1 81 ? 15.872 22.537 9.844 1.00 77.69 81 SER A CA 1
ATOM 619 C C . SER A 1 81 ? 15.845 22.035 11.289 1.00 77.69 81 SER A C 1
ATOM 621 O O . SER A 1 81 ? 15.480 20.886 11.537 1.00 77.69 81 SER A O 1
ATOM 623 N N . LYS A 1 82 ? 16.086 22.935 12.251 1.00 75.56 82 LYS A N 1
ATOM 624 C CA . LYS A 1 82 ? 15.993 22.659 13.700 1.00 75.56 82 LYS A CA 1
ATOM 625 C C . LYS A 1 82 ? 14.578 22.270 14.177 1.00 75.56 82 LYS A C 1
ATOM 627 O O . LYS A 1 82 ? 14.437 21.702 15.252 1.00 75.56 82 LYS A O 1
ATOM 632 N N . LYS A 1 83 ? 13.532 22.579 13.397 1.00 81.31 83 LYS A N 1
ATOM 633 C CA . LYS A 1 83 ? 12.124 22.230 13.664 1.00 81.31 83 LYS A CA 1
ATOM 634 C C . LYS A 1 83 ? 11.491 21.622 12.405 1.00 81.31 83 LYS A C 1
ATOM 636 O O . LYS A 1 83 ? 10.944 22.368 11.593 1.00 81.31 83 LYS A O 1
ATOM 641 N N . PRO A 1 84 ? 11.598 20.299 12.197 1.00 78.69 84 PRO A N 1
ATOM 642 C CA . PRO A 1 84 ? 11.036 19.668 11.012 1.00 78.69 84 PRO A CA 1
ATOM 643 C C . PRO A 1 84 ? 9.503 19.678 11.071 1.00 78.69 84 PRO A C 1
ATOM 645 O O . PRO A 1 84 ? 8.896 19.238 12.048 1.00 78.69 84 PRO A O 1
ATOM 648 N N . SER A 1 85 ? 8.865 20.178 10.014 1.00 82.88 85 SER A N 1
ATOM 649 C CA . SER A 1 85 ? 7.427 20.013 9.794 1.00 82.88 85 SER A CA 1
ATOM 650 C C . SER A 1 85 ? 7.154 18.654 9.128 1.00 82.88 85 SER A C 1
ATOM 652 O O . SER A 1 85 ? 8.059 18.036 8.571 1.00 82.88 85 SER A O 1
ATOM 654 N N . ARG A 1 86 ? 5.907 18.159 9.188 1.00 86.06 86 ARG A N 1
ATOM 655 C CA . ARG A 1 86 ? 5.451 16.951 8.452 1.00 86.06 86 ARG A CA 1
ATOM 656 C C . ARG A 1 86 ? 6.122 15.619 8.848 1.00 86.06 86 ARG A C 1
ATOM 658 O O . ARG A 1 86 ? 6.124 14.676 8.068 1.00 86.06 86 ARG A O 1
ATOM 665 N N . ILE A 1 87 ? 6.611 15.490 10.084 1.00 86.19 87 ILE A N 1
ATOM 666 C CA . ILE A 1 87 ? 7.244 14.252 10.601 1.00 86.19 87 ILE A CA 1
ATOM 667 C C . ILE A 1 87 ? 6.293 13.038 10.552 1.00 86.19 87 ILE A C 1
ATOM 669 O O . ILE A 1 87 ? 6.716 11.912 10.300 1.00 86.19 87 ILE A O 1
ATOM 673 N N . PHE A 1 88 ? 4.999 13.275 10.778 1.00 88.25 88 PHE A N 1
ATOM 674 C CA . PHE A 1 88 ? 3.950 12.249 10.763 1.00 88.25 88 PHE A CA 1
ATOM 675 C C . PHE A 1 88 ? 3.276 12.089 9.393 1.00 88.25 88 PHE A C 1
ATOM 677 O O . PHE A 1 88 ? 2.291 11.365 9.280 1.00 88.25 88 PHE A O 1
ATOM 684 N N . GLN A 1 89 ? 3.746 12.799 8.364 1.00 89.06 89 GLN A N 1
ATOM 685 C CA . GLN A 1 89 ? 3.191 12.670 7.023 1.00 89.06 89 GLN A CA 1
ATOM 686 C C . GLN A 1 89 ? 3.801 11.437 6.337 1.00 89.06 89 GLN A C 1
ATOM 688 O O . GLN A 1 89 ? 5.026 11.283 6.372 1.00 89.06 89 GLN A O 1
ATOM 693 N N . PRO A 1 90 ? 2.987 10.579 5.694 1.00 90.00 90 PRO A N 1
ATOM 694 C CA . PRO A 1 90 ? 3.499 9.520 4.832 1.00 90.00 90 PRO A CA 1
ATOM 695 C C . PRO A 1 90 ? 4.465 10.083 3.784 1.00 90.00 90 PRO A C 1
ATOM 697 O O . PRO A 1 90 ? 4.188 11.110 3.160 1.00 90.00 90 PRO A O 1
ATOM 700 N N . LYS A 1 91 ? 5.619 9.430 3.623 1.00 87.31 91 LYS A N 1
ATOM 701 C CA . LYS A 1 91 ? 6.631 9.823 2.637 1.00 87.31 91 LYS A CA 1
ATOM 702 C C . LYS A 1 91 ? 6.280 9.232 1.276 1.00 87.31 91 LYS A C 1
ATOM 704 O O . LYS A 1 91 ? 5.766 8.122 1.197 1.00 87.31 91 LYS A O 1
ATOM 709 N N . GLU A 1 92 ? 6.595 9.972 0.220 1.00 88.38 92 GLU A N 1
ATOM 710 C CA . GLU A 1 92 ? 6.484 9.482 -1.152 1.00 88.38 92 GLU A CA 1
ATOM 711 C C . GLU A 1 92 ? 7.438 8.298 -1.360 1.00 88.38 92 GLU A C 1
ATOM 713 O O . GLU A 1 92 ? 8.611 8.364 -0.979 1.00 88.38 92 GLU A O 1
ATOM 718 N N . ILE A 1 93 ? 6.923 7.225 -1.953 1.00 90.81 93 ILE A N 1
ATOM 719 C CA . ILE A 1 93 ? 7.709 6.054 -2.324 1.00 90.81 93 ILE A CA 1
ATOM 720 C C . ILE A 1 93 ? 8.272 6.322 -3.718 1.00 90.81 93 ILE A C 1
ATOM 722 O O . ILE A 1 93 ? 7.521 6.667 -4.626 1.00 90.81 93 ILE A O 1
ATOM 726 N N . ARG A 1 94 ? 9.592 6.213 -3.869 1.00 91.12 94 ARG A N 1
ATOM 727 C CA . ARG A 1 94 ? 10.284 6.450 -5.137 1.00 91.12 94 ARG A CA 1
ATOM 728 C C . ARG A 1 94 ? 11.203 5.292 -5.457 1.00 91.12 94 ARG A C 1
ATOM 730 O O . ARG A 1 94 ? 11.961 4.853 -4.590 1.00 91.12 94 ARG A O 1
ATOM 737 N N . TYR A 1 95 ? 11.169 4.887 -6.713 1.00 91.62 95 TYR A N 1
ATOM 738 C CA . TYR A 1 95 ? 11.956 3.791 -7.250 1.00 91.62 95 TYR A CA 1
ATOM 739 C C . TYR A 1 95 ? 12.910 4.295 -8.337 1.00 91.62 95 TYR A C 1
ATOM 741 O O . TYR A 1 95 ? 12.740 5.398 -8.864 1.00 91.62 95 TYR A O 1
ATOM 749 N N . GLU A 1 96 ? 13.960 3.534 -8.645 1.00 90.62 96 GLU A N 1
ATOM 750 C CA . GLU A 1 96 ? 14.858 3.908 -9.747 1.00 90.62 96 GLU A CA 1
ATOM 751 C C . GLU A 1 96 ? 14.229 3.615 -11.112 1.00 90.62 96 GLU A C 1
ATOM 753 O O . GLU A 1 96 ? 14.423 4.356 -12.077 1.00 90.62 96 GLU A O 1
ATOM 758 N N . GLU A 1 97 ? 13.405 2.578 -11.144 1.00 92.88 97 GLU A N 1
ATOM 759 C CA . GLU A 1 97 ? 12.611 2.098 -12.259 1.00 92.88 97 GLU A CA 1
ATOM 760 C C . GLU A 1 97 ? 11.641 3.179 -12.752 1.00 92.88 97 GLU A C 1
ATOM 762 O O . GLU A 1 97 ? 11.398 3.282 -13.948 1.00 92.88 97 GLU A O 1
ATOM 767 N N . ASP A 1 98 ? 11.160 4.067 -11.875 1.00 94.12 98 ASP A N 1
ATOM 768 C CA . ASP A 1 98 ? 10.255 5.161 -12.255 1.00 94.12 98 ASP A CA 1
ATOM 769 C C . ASP A 1 98 ? 10.904 6.159 -13.221 1.00 94.12 98 ASP A C 1
ATOM 771 O O . ASP A 1 98 ? 10.225 6.734 -14.074 1.00 94.12 98 ASP A O 1
ATOM 775 N N . SER A 1 99 ? 12.216 6.385 -13.101 1.00 92.69 99 SER A N 1
ATOM 776 C CA . SER A 1 99 ? 12.958 7.205 -14.063 1.00 92.69 99 SER A CA 1
ATOM 777 C C . SER A 1 99 ? 13.079 6.495 -15.410 1.00 92.69 99 SER A C 1
ATOM 779 O O . SER A 1 99 ? 12.835 7.121 -16.438 1.00 92.69 99 SER A O 1
ATOM 781 N N . LEU A 1 100 ? 13.377 5.193 -15.397 1.00 93.38 100 LEU A N 1
ATOM 782 C CA . LEU A 1 100 ? 13.510 4.383 -16.611 1.00 93.38 100 LEU A CA 1
ATOM 783 C C . LEU A 1 100 ? 12.178 4.264 -17.362 1.00 93.38 100 LEU A C 1
ATOM 785 O O . LEU A 1 100 ? 12.139 4.472 -18.570 1.00 93.38 100 LEU A O 1
ATOM 789 N N . ARG A 1 101 ? 11.070 4.039 -16.646 1.00 95.00 101 ARG A N 1
ATOM 790 C CA . ARG A 1 101 ? 9.711 4.026 -17.212 1.00 95.00 101 ARG A CA 1
ATOM 791 C C . ARG A 1 101 ? 9.388 5.337 -17.921 1.00 95.00 101 ARG A C 1
ATOM 793 O O . ARG A 1 101 ? 8.890 5.333 -19.043 1.00 95.00 101 ARG A O 1
ATOM 800 N N . LYS A 1 102 ? 9.687 6.474 -17.283 1.00 95.62 102 LYS A N 1
ATOM 801 C CA . LYS A 1 102 ? 9.435 7.804 -17.864 1.00 95.62 102 LYS A CA 1
ATOM 802 C C . LYS A 1 102 ? 10.221 8.027 -19.148 1.00 95.62 102 LYS A C 1
ATOM 804 O O . LYS A 1 102 ? 9.664 8.566 -20.098 1.00 95.62 102 LYS A O 1
ATOM 809 N N . GLU A 1 103 ? 11.493 7.643 -19.167 1.00 96.69 103 GLU A N 1
ATOM 810 C CA . GLU A 1 103 ? 12.335 7.748 -20.361 1.00 96.69 103 GLU A CA 1
ATOM 811 C C . GLU A 1 103 ? 11.815 6.829 -21.474 1.00 96.69 103 GLU A C 1
ATOM 813 O O . GLU A 1 103 ? 11.596 7.295 -22.590 1.00 96.69 103 GLU A O 1
ATOM 818 N N . PHE A 1 104 ? 11.481 5.577 -21.150 1.00 96.56 104 PHE A N 1
ATOM 819 C CA . PHE A 1 104 ? 10.963 4.609 -22.115 1.00 96.56 104 PHE A CA 1
ATOM 820 C C . PHE A 1 104 ? 9.680 5.089 -22.810 1.00 96.56 104 PHE A C 1
ATOM 822 O O . PHE A 1 104 ? 9.623 5.109 -24.039 1.00 96.56 104 PHE A O 1
ATOM 829 N N . PHE A 1 105 ? 8.667 5.522 -22.051 1.00 95.88 105 PHE A N 1
ATOM 830 C CA . PHE A 1 105 ? 7.392 5.977 -22.625 1.00 95.88 105 PHE A CA 1
ATOM 831 C C . PHE A 1 105 ? 7.477 7.346 -23.303 1.00 95.88 105 PHE A C 1
ATOM 833 O O . PHE A 1 105 ? 6.641 7.659 -24.149 1.00 95.88 105 PHE A O 1
ATOM 840 N N . ARG A 1 106 ? 8.476 8.165 -22.954 1.00 96.31 106 ARG A N 1
ATOM 841 C CA . ARG A 1 106 ? 8.755 9.407 -23.681 1.00 96.31 106 ARG A CA 1
ATOM 842 C C . ARG A 1 106 ? 9.292 9.107 -25.076 1.00 96.31 106 ARG A C 1
ATOM 844 O O . ARG A 1 106 ? 8.858 9.738 -26.034 1.00 96.31 106 ARG A O 1
ATOM 851 N N . ASP A 1 107 ? 10.216 8.159 -25.171 1.00 97.75 107 ASP A N 1
ATOM 852 C CA . ASP A 1 107 ? 10.862 7.807 -26.434 1.00 97.75 107 ASP A CA 1
ATOM 853 C C . ASP A 1 107 ? 9.936 6.926 -27.307 1.00 97.75 107 ASP A C 1
ATOM 855 O O . ASP A 1 107 ? 10.001 6.983 -28.535 1.00 97.75 107 ASP A O 1
ATOM 859 N N . HIS A 1 108 ? 9.004 6.188 -26.685 1.00 96.75 108 HIS A N 1
ATOM 860 C CA . HIS A 1 108 ? 8.037 5.299 -27.344 1.00 96.75 108 HIS A CA 1
ATOM 861 C C . HIS A 1 108 ? 6.582 5.693 -27.026 1.00 96.75 108 HIS A C 1
ATOM 863 O O . HIS A 1 108 ? 5.867 4.950 -26.347 1.00 96.75 108 HIS A O 1
ATOM 869 N N . PRO A 1 109 ? 6.081 6.834 -27.538 1.00 95.62 109 PRO A N 1
ATOM 870 C CA . PRO A 1 109 ? 4.736 7.313 -27.209 1.00 95.62 109 PRO A CA 1
ATOM 871 C C . PRO A 1 109 ? 3.630 6.333 -27.630 1.00 95.62 109 PRO A C 1
ATOM 873 O O . PRO A 1 109 ? 2.595 6.242 -26.973 1.00 95.62 109 PRO A O 1
ATOM 876 N N . TRP A 1 110 ? 3.855 5.553 -28.692 1.00 95.62 110 TRP A N 1
ATOM 877 C CA . TRP A 1 110 ? 2.891 4.571 -29.193 1.00 95.62 110 TRP A CA 1
ATOM 878 C C . TRP A 1 110 ? 2.795 3.294 -28.343 1.00 95.62 110 TRP A C 1
ATOM 880 O O . TRP A 1 110 ? 1.812 2.567 -28.471 1.00 95.62 110 TRP A O 1
ATOM 890 N N . GLU A 1 111 ? 3.731 3.036 -27.421 1.00 93.81 111 GLU A N 1
ATOM 891 C CA . GLU A 1 111 ? 3.595 1.928 -26.458 1.00 93.81 111 GLU A CA 1
ATOM 892 C C . GLU A 1 111 ? 2.435 2.169 -25.482 1.00 93.81 111 GLU A C 1
ATOM 894 O O . GLU A 1 111 ? 1.784 1.218 -25.058 1.00 93.81 111 GLU A O 1
ATOM 899 N N . LEU A 1 112 ? 2.092 3.433 -25.198 1.00 92.62 112 LEU A N 1
ATOM 900 C CA . LEU A 1 112 ? 0.923 3.782 -24.378 1.00 92.62 112 LEU A CA 1
ATOM 901 C C . LEU A 1 112 ? -0.408 3.416 -25.047 1.00 92.62 112 LEU A C 1
ATOM 903 O O . LEU A 1 112 ? -1.411 3.248 -24.358 1.00 92.62 112 LEU A O 1
ATOM 907 N N . ALA A 1 113 ? -0.430 3.276 -26.376 1.00 94.50 113 ALA A N 1
ATOM 908 C CA . ALA A 1 113 ? -1.618 2.834 -27.098 1.00 94.50 113 ALA A CA 1
ATOM 909 C C . ALA A 1 113 ? -1.849 1.317 -26.969 1.00 94.50 113 ALA A C 1
ATOM 911 O O . ALA A 1 113 ? -2.946 0.834 -27.261 1.00 94.50 113 ALA A O 1
ATOM 912 N N . ARG A 1 114 ? -0.842 0.542 -26.534 1.00 93.81 114 ARG A N 1
ATOM 913 C CA . ARG A 1 114 ? -0.977 -0.908 -26.365 1.00 93.81 114 ARG A CA 1
ATOM 914 C C . ARG A 1 114 ? -1.792 -1.209 -25.100 1.00 93.81 114 ARG A C 1
ATOM 916 O O . ARG A 1 114 ? -1.424 -0.769 -24.011 1.00 93.81 114 ARG A O 1
ATOM 923 N N . PRO A 1 115 ? -2.882 -1.993 -25.195 1.00 94.44 115 PRO A N 1
ATOM 924 C CA . PRO A 1 115 ? -3.741 -2.261 -24.048 1.00 94.44 115 PRO A CA 1
ATOM 925 C C . PRO A 1 115 ? -3.012 -3.095 -22.985 1.00 94.44 115 PRO A C 1
ATOM 927 O O . PRO A 1 115 ? -2.535 -4.206 -23.250 1.00 94.44 115 PRO A O 1
ATOM 930 N N . ARG A 1 116 ? -2.982 -2.573 -21.755 1.00 90.19 116 ARG A N 1
ATOM 931 C CA . ARG A 1 116 ? -2.337 -3.183 -20.586 1.00 90.19 116 ARG A CA 1
ATOM 932 C C . ARG A 1 116 ? -3.383 -3.658 -19.578 1.00 90.19 116 ARG A C 1
ATOM 934 O O . ARG A 1 116 ? -4.277 -2.906 -19.203 1.00 90.19 116 ARG A O 1
ATOM 941 N N . VAL A 1 117 ? -3.247 -4.898 -19.108 1.00 90.69 117 VAL A N 1
ATOM 942 C CA . VAL A 1 117 ? -4.062 -5.434 -18.006 1.00 90.69 117 VAL A CA 1
ATOM 943 C C . VAL A 1 117 ? -3.366 -5.085 -16.692 1.00 90.69 117 VAL A C 1
ATOM 945 O O . VAL A 1 117 ? -2.209 -5.445 -16.504 1.00 90.69 117 VAL A O 1
ATOM 948 N N . VAL A 1 118 ? -4.054 -4.350 -15.817 1.00 90.12 118 VAL A N 1
ATOM 949 C CA . VAL A 1 118 ? -3.540 -3.930 -14.494 1.00 90.12 118 VAL A CA 1
ATOM 950 C C . VAL A 1 118 ? -3.976 -4.894 -13.385 1.00 90.12 118 VAL A C 1
ATOM 952 O O . VAL A 1 118 ? -3.417 -4.878 -12.296 1.00 90.12 118 VAL A O 1
ATOM 955 N N . LEU A 1 119 ? -4.969 -5.744 -13.660 1.00 93.12 119 LEU A N 1
ATOM 956 C CA . LEU A 1 119 ? -5.434 -6.748 -12.713 1.00 93.12 119 LEU A CA 1
ATOM 957 C C . LEU A 1 119 ? -4.337 -7.795 -12.483 1.00 93.12 119 LEU A C 1
ATOM 959 O O . LEU A 1 119 ? -3.904 -8.459 -13.424 1.00 93.12 119 LEU A O 1
ATOM 963 N N . GLU A 1 120 ? -3.905 -7.926 -11.234 1.00 90.12 120 GLU A N 1
ATOM 964 C CA . GLU A 1 120 ? -2.963 -8.957 -10.802 1.00 90.12 120 GLU A CA 1
ATOM 965 C C . GLU A 1 120 ? -3.681 -10.303 -10.631 1.00 90.12 120 GLU A C 1
ATOM 967 O O . GLU A 1 120 ? -4.844 -10.343 -10.227 1.00 90.12 120 GLU A O 1
ATOM 972 N N . ASN A 1 121 ? -2.982 -11.409 -10.911 1.00 87.50 121 ASN A N 1
ATOM 973 C CA . ASN A 1 121 ? -3.526 -12.755 -10.719 1.00 87.50 121 ASN A CA 1
ATOM 974 C C . ASN A 1 121 ? -3.303 -13.253 -9.281 1.00 87.50 121 ASN A C 1
ATOM 976 O O . ASN A 1 121 ? -4.246 -13.357 -8.503 1.00 87.50 121 ASN A O 1
ATOM 980 N N . ASP A 1 122 ? -2.050 -13.572 -8.928 1.00 91.19 122 ASP A N 1
ATOM 981 C CA . ASP A 1 122 ? -1.666 -14.147 -7.627 1.00 91.19 122 ASP A CA 1
ATOM 982 C C . ASP A 1 122 ? -0.757 -13.225 -6.784 1.00 91.19 122 ASP A C 1
ATOM 984 O O . ASP A 1 122 ? -0.373 -13.589 -5.668 1.00 91.19 122 ASP A O 1
ATOM 988 N N . GLY A 1 123 ? -0.381 -12.055 -7.322 1.00 89.19 123 GLY A N 1
ATOM 989 C CA . GLY A 1 123 ? 0.550 -11.087 -6.718 1.00 89.19 123 GLY A CA 1
ATOM 990 C C . GLY A 1 123 ? 1.998 -11.591 -6.571 1.00 89.19 123 GLY A C 1
ATOM 991 O O . GLY A 1 123 ? 2.867 -10.886 -6.053 1.00 89.19 123 GLY A O 1
ATOM 992 N N . ASN A 1 124 ? 2.291 -12.817 -7.012 1.00 89.88 124 ASN A N 1
ATOM 993 C CA . ASN A 1 124 ? 3.575 -13.498 -6.837 1.00 89.88 124 ASN A CA 1
ATOM 994 C C . ASN A 1 124 ? 4.293 -13.783 -8.162 1.00 89.88 124 ASN A C 1
ATOM 996 O O . ASN A 1 124 ? 5.339 -14.438 -8.162 1.00 89.88 124 ASN A O 1
ATOM 1000 N N . ASP A 1 125 ? 3.787 -13.240 -9.266 1.00 87.12 125 ASP A N 1
ATOM 1001 C CA . ASP A 1 125 ? 4.362 -13.341 -10.608 1.00 87.12 125 ASP A CA 1
ATOM 1002 C C . ASP A 1 125 ? 5.869 -13.017 -10.645 1.00 87.12 125 ASP A C 1
ATOM 1004 O O . ASP A 1 125 ? 6.661 -13.755 -11.234 1.00 87.12 125 ASP A O 1
ATOM 1008 N N . HIS A 1 126 ? 6.298 -11.981 -9.913 1.00 86.00 126 HIS A N 1
ATOM 1009 C CA . HIS A 1 126 ? 7.699 -11.547 -9.833 1.00 86.00 126 HIS A CA 1
ATOM 1010 C C . HIS A 1 126 ? 8.677 -12.645 -9.375 1.00 86.00 126 HIS A C 1
ATOM 1012 O O . HIS A 1 126 ? 9.860 -12.575 -9.695 1.00 86.00 126 HIS A O 1
ATOM 1018 N N . ARG A 1 127 ? 8.212 -13.663 -8.634 1.00 90.50 127 ARG A N 1
ATOM 1019 C CA . ARG A 1 127 ? 9.061 -14.763 -8.141 1.00 90.50 127 ARG A CA 1
ATOM 1020 C C . ARG A 1 127 ? 9.431 -15.764 -9.228 1.00 90.50 127 ARG A C 1
ATOM 1022 O O . ARG A 1 127 ? 10.415 -16.480 -9.079 1.00 90.50 127 ARG A O 1
ATOM 1029 N N . ARG A 1 128 ? 8.617 -15.856 -10.281 1.00 88.12 128 ARG A N 1
ATOM 1030 C CA . ARG A 1 128 ? 8.799 -16.815 -11.379 1.00 88.12 128 ARG A CA 1
ATOM 1031 C C . ARG A 1 128 ? 9.634 -16.237 -12.520 1.00 88.12 128 ARG A C 1
ATOM 1033 O O . ARG A 1 128 ? 10.077 -16.993 -13.380 1.00 88.12 128 ARG A O 1
ATOM 1040 N N . TYR A 1 129 ? 9.844 -14.922 -12.535 1.00 89.50 129 TYR A N 1
ATOM 1041 C CA . TYR A 1 129 ? 10.546 -14.243 -13.616 1.00 89.50 129 TYR A CA 1
ATOM 1042 C C . TYR A 1 129 ? 12.059 -14.298 -13.438 1.00 89.50 129 TYR A C 1
ATOM 1044 O O . TYR A 1 129 ? 12.603 -13.931 -12.396 1.00 89.50 129 TYR A O 1
ATOM 1052 N N . ASN A 1 130 ? 12.742 -14.735 -14.495 1.00 90.62 130 ASN A N 1
ATOM 1053 C CA . ASN A 1 130 ? 14.194 -14.733 -14.577 1.00 90.62 130 ASN A CA 1
ATOM 1054 C C . ASN A 1 130 ? 14.654 -13.658 -15.567 1.00 90.62 130 ASN A C 1
ATOM 1056 O O . ASN A 1 130 ? 14.685 -13.889 -16.776 1.00 90.62 130 ASN A O 1
ATOM 1060 N N . TRP A 1 131 ? 15.086 -12.511 -15.042 1.00 88.00 131 TRP A N 1
ATOM 1061 C CA . TRP A 1 131 ? 15.523 -11.331 -15.802 1.00 88.00 131 TRP A CA 1
ATOM 1062 C C . TRP A 1 131 ? 16.841 -11.492 -16.582 1.00 88.00 131 TRP A C 1
ATOM 1064 O O . TRP A 1 131 ? 17.415 -10.507 -17.036 1.00 88.00 131 TRP A O 1
ATOM 1074 N N . GLN A 1 132 ? 17.338 -12.718 -16.758 1.00 88.50 132 GLN A N 1
ATOM 1075 C CA . GLN A 1 132 ? 18.393 -13.011 -17.734 1.00 88.50 132 GLN A CA 1
ATOM 1076 C C . GLN A 1 132 ? 17.913 -12.803 -19.177 1.00 88.50 132 GLN A C 1
ATOM 1078 O O . GLN A 1 132 ? 18.697 -12.387 -20.024 1.00 88.50 132 GLN A O 1
ATOM 1083 N N . ASN A 1 133 ? 16.629 -13.063 -19.441 1.00 89.25 133 ASN A N 1
ATOM 1084 C CA . ASN A 1 133 ? 15.985 -12.846 -20.734 1.00 89.25 133 ASN A CA 1
ATOM 1085 C C . ASN A 1 133 ? 14.848 -11.827 -20.591 1.00 89.25 133 ASN A C 1
ATOM 1087 O O . ASN A 1 133 ? 14.278 -11.668 -19.516 1.00 89.25 133 ASN A O 1
ATOM 1091 N N . ILE A 1 134 ? 14.484 -11.144 -21.678 1.00 90.94 134 ILE A N 1
ATOM 1092 C CA . ILE A 1 134 ? 13.391 -10.154 -21.649 1.00 90.94 134 ILE A CA 1
ATOM 1093 C C . ILE A 1 134 ? 12.023 -10.849 -21.700 1.00 90.94 134 ILE A C 1
ATOM 1095 O O . ILE A 1 134 ? 11.088 -10.459 -21.006 1.00 90.94 134 ILE A O 1
ATOM 1099 N N . GLN A 1 135 ? 11.896 -11.904 -22.507 1.00 92.00 135 GLN A N 1
ATOM 1100 C CA . GLN A 1 135 ? 10.650 -12.658 -22.618 1.00 92.00 135 GLN A CA 1
ATOM 1101 C C . GLN A 1 135 ? 10.463 -13.543 -21.387 1.00 92.00 135 GLN A C 1
ATOM 1103 O O . GLN A 1 135 ? 11.300 -14.397 -21.099 1.00 92.00 135 GLN A O 1
ATOM 1108 N N . GLN A 1 136 ? 9.353 -13.341 -20.681 1.00 90.62 136 GLN A N 1
ATOM 1109 C CA . GLN A 1 136 ? 8.985 -14.121 -19.504 1.00 90.62 136 GLN A CA 1
ATOM 1110 C C . GLN A 1 136 ? 7.684 -14.885 -19.760 1.00 90.62 136 GLN A C 1
ATOM 1112 O O . GLN A 1 136 ? 6.774 -14.351 -20.401 1.00 90.62 136 GLN A O 1
ATOM 1117 N N . PRO A 1 137 ? 7.548 -16.118 -19.250 1.00 89.56 137 PRO A N 1
ATOM 1118 C CA . PRO A 1 137 ? 6.310 -16.872 -19.382 1.00 89.56 137 PRO A CA 1
ATOM 1119 C C . PRO A 1 137 ? 5.177 -16.161 -18.629 1.00 89.56 137 PRO A C 1
ATOM 1121 O O . PRO A 1 137 ? 5.302 -15.870 -17.445 1.00 89.56 137 PRO A O 1
ATOM 1124 N N . GLY A 1 138 ? 4.068 -15.871 -19.312 1.00 86.44 138 GLY A N 1
ATOM 1125 C CA . GLY A 1 138 ? 2.890 -15.221 -18.717 1.00 86.44 138 GLY A CA 1
ATOM 1126 C C . GLY A 1 138 ? 2.948 -13.689 -18.641 1.00 86.44 138 GLY A C 1
ATOM 1127 O O . GLY A 1 138 ? 1.898 -13.062 -18.504 1.00 86.44 138 GLY A O 1
ATOM 1128 N N . LYS A 1 139 ? 4.121 -13.068 -18.824 1.00 88.75 139 LYS A N 1
ATOM 1129 C CA . LYS A 1 139 ? 4.247 -11.609 -18.957 1.00 88.75 139 LYS A CA 1
ATOM 1130 C C . LYS A 1 139 ? 4.171 -11.212 -20.429 1.00 88.75 139 LYS A C 1
ATOM 1132 O O . LYS A 1 139 ? 4.850 -11.788 -21.277 1.00 88.75 139 LYS A O 1
ATOM 1137 N N . LYS A 1 140 ? 3.369 -10.194 -20.746 1.00 88.56 140 LYS A N 1
ATOM 1138 C CA . LYS A 1 140 ? 3.394 -9.580 -22.080 1.00 88.56 140 LYS A CA 1
ATOM 1139 C C . LYS A 1 140 ? 4.705 -8.815 -22.267 1.00 88.56 140 LYS A C 1
ATOM 1141 O O . LYS A 1 140 ? 5.205 -8.211 -21.327 1.00 88.56 140 LYS A O 1
ATOM 1146 N N . LEU A 1 141 ? 5.234 -8.822 -23.488 1.00 90.75 141 LEU A N 1
ATOM 1147 C CA . LEU A 1 141 ? 6.403 -8.021 -23.844 1.00 90.75 141 LEU A CA 1
ATOM 1148 C C . LEU A 1 141 ? 5.997 -6.544 -23.959 1.00 90.75 141 LEU A C 1
ATOM 1150 O O . LEU A 1 141 ? 5.315 -6.160 -24.917 1.00 90.75 141 LEU A O 1
ATOM 1154 N N . ASP A 1 142 ? 6.388 -5.749 -22.972 1.00 89.88 142 ASP A N 1
ATOM 1155 C CA . ASP A 1 142 ? 6.123 -4.318 -22.824 1.00 89.88 142 ASP A CA 1
ATOM 1156 C C . ASP A 1 142 ? 7.371 -3.584 -22.299 1.00 89.88 142 ASP A C 1
ATOM 1158 O O . ASP A 1 142 ? 8.444 -4.175 -22.193 1.00 89.88 142 ASP A O 1
ATOM 1162 N N . GLY A 1 143 ? 7.239 -2.289 -22.005 1.00 87.88 143 GLY A N 1
ATOM 1163 C CA . GLY A 1 143 ? 8.312 -1.463 -21.437 1.00 87.88 143 GLY A CA 1
ATOM 1164 C C . GLY A 1 143 ? 8.633 -1.698 -19.957 1.00 87.88 143 GLY A C 1
ATOM 1165 O O . GLY A 1 143 ? 9.372 -0.904 -19.381 1.00 87.88 143 GLY A O 1
ATOM 1166 N N . GLU A 1 144 ? 8.047 -2.723 -19.331 1.00 87.19 144 GLU A N 1
ATOM 1167 C CA . GLU A 1 144 ? 8.258 -3.091 -17.918 1.00 87.19 144 GLU A CA 1
ATOM 1168 C C . GLU A 1 144 ? 9.099 -4.355 -17.756 1.00 87.19 144 GLU A C 1
ATOM 1170 O O . GLU A 1 144 ? 9.247 -5.127 -18.729 1.00 87.19 144 GLU A O 1
#

InterPro domains:
  IPR016939 Small ribosomal subunit protein mS23, fungi [PF13741] (3-144)
  IPR016939 Small ribosomal subunit protein mS23, fungi [PTHR37799] (1-144)

Foldseek 3Di:
DDDDDCCVLCVLVVVVVCVVVVPDDDDDPVSVVCVVPHDDDPPDLDFADFAWEWDWDWADDVPDPDTDIDIDTHRPDPDPDPDDPCRSPHDDHDYPVVVQLVVVCVVVVCLVVDDDDPDDDPVCLVVQDDVVDQDDVPDDRGSD

Organism: NCBI:txid1955775

Radius of gyration: 26.84 Å; chains: 1; bounding box: 73×40×66 Å

Sequence (144 aa):
MGRYNLTALRVRRTALAATQCGKPGTRQPWLDVMADIPPASILVRNQAPSHPVVKQRMKTIPGKSKPQIEIKVSAGRKQTSKKPSRIFQPKEIRYEEDSLRKEFFRDHPWELARPRVVLENDGNDHRRYNWQNIQQPGKKLDGE